Protein AF-A0A6J1R1H3-F1 (afdb_monomer)

InterPro domains:
  IPR006170 Pheromone/general odorant binding protein [PF01395] (13-100)
  IPR036728 Pheromone/general odorant binding protein superfamily [G3DSA:1.10.238.20] (2-114)
  IPR036728 Pheromone/general odorant binding protein superfamily [SSF47565] (9-107)

Solvent-accessible surface area (backbone atoms only — not comparable to full-atom values): 7815 Å² total; per-residue (Å²): 120,58,79,86,50,59,78,56,66,68,44,55,76,71,45,51,59,74,40,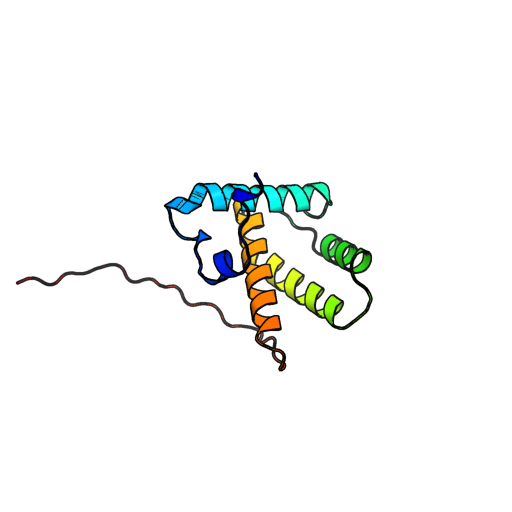76,93,29,46,64,43,40,46,43,50,2,40,49,45,36,49,50,36,38,76,70,67,26,28,59,87,60,47,67,41,62,70,51,46,49,54,51,45,61,75,73,43,66,93,52,74,66,43,57,48,49,50,52,52,50,50,55,26,50,63,72,33,57,86,41,79,48,44,30,59,27,24,32,50,34,50,54,43,49,49,54,51,50,53,49,48,71,75,38,88,57,91,78,86,75,80,86,81,81,84,76,81,92,78,85,82,90,83,92,83,89,133

Nearest PDB structures (foldseek):
  1ls8-assembly1_A  TM=7.284E-01  e=3.508E-02  Bombyx mori
  3b7a-assembly2_B  TM=7.350E-01  e=1.117E-01  Drosophila melanogaster
  3b88-assembly2_B  TM=7.290E-01  e=1.309E-01  Drosophila melanogaster
  3b86-assembly2_B  TM=7.270E-01  e=2.336E-01  Drosophila melanogaster
  1ooh-assembly1_A  TM=6.531E-01  e=1.616E-01  Drosophila melanogaster

Structure (mmCIF, N/CA/C/O backbone):
data_AF-A0A6J1R1H3-F1
#
_entry.id   AF-A0A6J1R1H3-F1
#
loop_
_atom_site.group_PDB
_atom_site.id
_atom_site.type_symbol
_atom_site.label_atom_id
_atom_site.label_alt_id
_atom_site.label_comp_id
_atom_site.label_asym_id
_atom_site.label_entity_id
_atom_site.label_seq_id
_atom_site.pdbx_PDB_ins_code
_atom_site.Cartn_x
_atom_site.Cartn_y
_atom_site.Cartn_z
_atom_site.occupancy
_atom_site.B_iso_or_equiv
_atom_site.auth_seq_id
_atom_site.auth_comp_id
_atom_site.auth_asym_id
_atom_site.auth_atom_id
_atom_site.pdbx_PDB_model_num
ATOM 1 N N . MET A 1 1 ? -6.119 6.765 -13.899 1.00 82.94 1 MET A N 1
ATOM 2 C CA . MET A 1 1 ? -5.978 5.310 -14.052 1.00 82.94 1 MET A CA 1
ATOM 3 C C . MET A 1 1 ? -7.196 4.818 -14.805 1.00 82.94 1 MET A C 1
ATOM 5 O O . MET A 1 1 ? -8.299 5.213 -14.434 1.00 82.94 1 MET A O 1
ATOM 9 N N . THR A 1 2 ? -7.006 4.048 -15.867 1.00 89.38 2 THR A N 1
ATOM 10 C CA . THR A 1 2 ? -8.075 3.287 -16.526 1.00 89.38 2 THR A CA 1
ATOM 11 C C . THR A 1 2 ? -8.122 1.869 -15.958 1.00 89.38 2 THR A C 1
ATOM 13 O O . THR A 1 2 ? -7.258 1.476 -15.180 1.00 89.38 2 THR A O 1
ATOM 16 N N . ARG A 1 3 ? -9.129 1.078 -16.335 1.00 86.50 3 ARG A N 1
ATOM 17 C CA . ARG A 1 3 ? -9.207 -0.324 -15.903 1.00 86.50 3 ARG A CA 1
ATOM 18 C C . ARG A 1 3 ? -7.988 -1.141 -16.351 1.00 86.50 3 ARG A C 1
ATOM 20 O O . ARG A 1 3 ? -7.541 -1.995 -15.601 1.00 86.50 3 ARG A O 1
ATOM 27 N N . ASP A 1 4 ? -7.434 -0.833 -17.519 1.00 90.31 4 ASP A N 1
ATOM 28 C CA . ASP A 1 4 ? -6.304 -1.570 -18.101 1.00 90.31 4 ASP A CA 1
ATOM 29 C C . ASP A 1 4 ? -4.973 -1.271 -17.388 1.00 90.31 4 ASP A C 1
ATOM 31 O O . ASP A 1 4 ? -4.032 -2.055 -17.462 1.00 90.31 4 ASP A O 1
ATOM 35 N N . ASP A 1 5 ? -4.890 -0.155 -16.657 1.00 91.25 5 ASP A N 1
ATOM 36 C CA . ASP A 1 5 ? -3.732 0.140 -15.813 1.00 91.25 5 ASP A CA 1
ATOM 37 C C . ASP A 1 5 ? -3.736 -0.713 -14.523 1.00 91.25 5 ASP A C 1
ATOM 39 O O . ASP A 1 5 ? -2.686 -0.852 -13.894 1.00 91.25 5 ASP A O 1
ATOM 43 N N . ALA A 1 6 ? -4.880 -1.249 -14.079 1.00 94.25 6 ALA A N 1
ATOM 44 C CA . ALA A 1 6 ? -4.998 -1.912 -12.778 1.00 94.25 6 ALA A CA 1
ATOM 45 C C . ALA A 1 6 ? -4.188 -3.213 -12.736 1.00 94.25 6 ALA A C 1
ATOM 47 O O . ALA A 1 6 ? -4.234 -4.010 -13.672 1.00 94.25 6 ALA A O 1
ATOM 48 N N . TYR A 1 7 ? -3.440 -3.429 -11.656 1.00 95.50 7 TYR A N 1
ATOM 49 C CA . TYR A 1 7 ? -2.800 -4.718 -11.398 1.00 95.50 7 TYR A CA 1
ATOM 50 C C . TYR A 1 7 ? -3.790 -5.682 -10.756 1.00 95.50 7 TYR A C 1
ATOM 52 O O . TYR A 1 7 ? -4.521 -5.294 -9.842 1.00 95.50 7 TYR A O 1
ATOM 60 N N . ASN A 1 8 ? -3.787 -6.933 -11.209 1.00 93.94 8 ASN A N 1
ATOM 61 C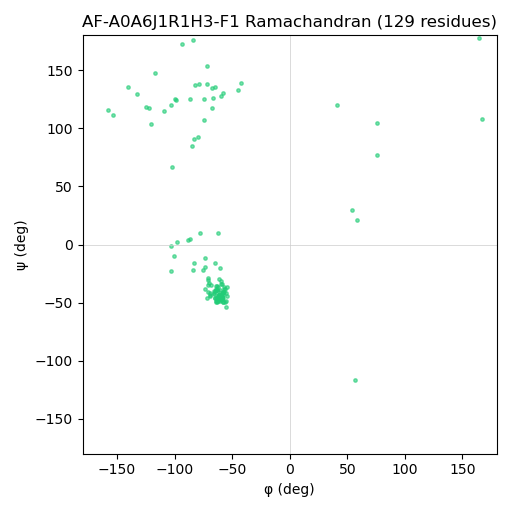 CA . ASN A 1 8 ? -4.391 -8.017 -10.443 1.00 93.94 8 ASN A CA 1
ATOM 62 C C . ASN A 1 8 ? -3.384 -8.550 -9.403 1.00 93.94 8 ASN A C 1
ATOM 64 O O . ASN A 1 8 ? -2.236 -8.102 -9.328 1.00 93.94 8 ASN A O 1
ATOM 68 N N . GLU A 1 9 ? -3.828 -9.483 -8.568 1.00 90.69 9 GLU A N 1
ATOM 69 C CA . GLU A 1 9 ? -2.976 -10.077 -7.540 1.00 90.69 9 GLU A CA 1
ATOM 70 C C . GLU A 1 9 ? -1.765 -10.804 -8.140 1.00 90.69 9 GLU A C 1
ATOM 72 O O . GLU A 1 9 ? -0.636 -10.546 -7.725 1.00 90.69 9 GLU A O 1
ATOM 77 N N . GLU A 1 10 ? -1.971 -11.636 -9.164 1.00 92.25 10 GLU A N 1
ATOM 78 C CA . GLU A 1 10 ? -0.900 -12.382 -9.838 1.00 92.25 10 GLU A CA 1
ATOM 79 C C . GLU A 1 10 ? 0.195 -11.458 -10.386 1.00 92.25 10 GLU A C 1
ATOM 81 O O . GLU A 1 10 ? 1.382 -11.753 -10.244 1.00 92.25 10 GLU A O 1
ATOM 86 N N . ASP A 1 11 ? -0.171 -10.311 -10.961 1.00 95.94 11 ASP A N 1
ATOM 87 C CA . ASP A 1 11 ? 0.778 -9.316 -11.452 1.00 95.94 11 ASP A CA 1
ATOM 88 C C . ASP A 1 11 ? 1.665 -8.776 -10.314 1.00 95.94 11 ASP A C 1
ATOM 90 O O . ASP A 1 11 ? 2.862 -8.516 -10.499 1.00 95.94 11 ASP A O 1
ATOM 94 N N . ILE A 1 12 ? 1.077 -8.566 -9.129 1.00 96.38 12 ILE A N 1
ATOM 95 C CA . ILE A 1 12 ? 1.780 -8.055 -7.947 1.00 96.38 12 ILE A CA 1
ATOM 96 C C . ILE A 1 12 ? 2.703 -9.131 -7.376 1.00 96.38 12 ILE A C 1
ATOM 98 O O . ILE A 1 12 ? 3.866 -8.830 -7.096 1.00 96.38 12 ILE A O 1
ATOM 102 N N . ILE A 1 13 ? 2.216 -10.365 -7.231 1.00 95.25 13 ILE A N 1
ATOM 103 C CA . ILE A 1 13 ? 2.987 -11.493 -6.691 1.00 95.25 13 ILE A CA 1
ATOM 104 C C . ILE A 1 13 ? 4.158 -11.852 -7.609 1.00 95.25 13 ILE A C 1
ATOM 106 O O . ILE A 1 13 ? 5.278 -12.025 -7.130 1.00 95.25 13 ILE A O 1
ATOM 110 N N . ASN A 1 14 ? 3.951 -11.826 -8.927 1.00 95.62 14 ASN A N 1
ATOM 111 C CA . ASN A 1 14 ? 5.007 -12.034 -9.922 1.00 95.62 14 ASN A CA 1
ATOM 112 C C . ASN A 1 14 ? 5.912 -10.802 -10.132 1.00 95.62 14 ASN A C 1
ATOM 114 O O . ASN A 1 14 ? 6.721 -10.770 -11.060 1.00 95.62 14 ASN A O 1
ATOM 118 N N . ASN A 1 15 ? 5.789 -9.776 -9.282 1.00 95.44 15 ASN A N 1
ATOM 119 C CA . ASN A 1 15 ? 6.609 -8.564 -9.280 1.00 95.44 15 ASN A CA 1
ATOM 120 C C . ASN A 1 15 ? 6.655 -7.819 -10.631 1.00 95.44 15 ASN A C 1
ATOM 122 O O . ASN A 1 15 ? 7.629 -7.124 -10.928 1.00 95.44 15 ASN A O 1
ATOM 126 N N . LEU A 1 16 ? 5.594 -7.889 -11.448 1.00 96.69 16 LEU A N 1
ATOM 127 C CA . LEU A 1 16 ? 5.547 -7.176 -12.734 1.00 96.69 16 LEU A CA 1
ATOM 128 C C . LEU A 1 16 ? 5.700 -5.661 -12.559 1.00 96.69 16 LEU A C 1
ATOM 130 O O . LEU A 1 16 ? 6.284 -4.989 -13.405 1.00 96.69 16 LEU A O 1
ATOM 134 N N . HIS A 1 17 ? 5.228 -5.139 -11.432 1.00 95.81 17 HIS A N 1
ATOM 135 C CA . HIS A 1 17 ? 5.295 -3.730 -11.064 1.00 95.81 17 HIS A CA 1
ATOM 136 C C . HIS A 1 17 ? 6.711 -3.177 -10.843 1.00 95.81 17 HIS A C 1
ATOM 138 O O . HIS A 1 17 ? 6.867 -1.955 -10.810 1.00 95.81 17 HIS A O 1
ATOM 144 N N . VAL A 1 18 ? 7.715 -4.048 -10.679 1.00 95.94 18 VAL A N 1
ATOM 145 C CA . VAL A 1 18 ? 9.134 -3.674 -10.525 1.00 95.94 18 VAL A CA 1
ATOM 146 C C . VAL A 1 18 ? 9.800 -3.454 -11.884 1.00 95.94 18 VAL A C 1
ATOM 148 O O . VAL A 1 18 ? 10.807 -2.753 -11.978 1.00 95.94 18 VAL A O 1
ATOM 151 N N . LYS A 1 19 ? 9.239 -4.028 -12.956 1.00 97.12 19 LYS A N 1
ATOM 152 C CA . LYS A 1 19 ? 9.827 -3.921 -14.289 1.00 97.12 19 LYS A CA 1
ATOM 153 C C . LYS A 1 19 ? 9.808 -2.461 -14.780 1.00 97.12 19 LYS A C 1
ATOM 155 O O . LYS A 1 19 ? 8.773 -1.802 -14.640 1.00 97.12 19 LYS A O 1
ATOM 160 N N . PRO A 1 20 ? 10.900 -1.938 -15.371 1.00 96.50 20 PRO A N 1
ATOM 161 C CA . PRO A 1 20 ? 10.986 -0.532 -15.775 1.00 96.50 20 PRO A CA 1
ATOM 162 C C . PRO A 1 20 ? 9.877 -0.081 -16.734 1.00 96.50 20 PRO A C 1
ATOM 164 O O . PRO A 1 20 ? 9.360 1.027 -16.593 1.00 96.50 20 PRO A O 1
ATOM 167 N N . GLU A 1 21 ? 9.451 -0.943 -17.662 1.00 97.12 21 GLU A N 1
ATOM 168 C CA . GLU A 1 21 ? 8.357 -0.670 -18.605 1.00 97.12 21 GLU A CA 1
ATOM 169 C C . GLU A 1 21 ? 7.012 -0.400 -17.910 1.00 97.12 21 GLU A C 1
ATOM 171 O O . GLU A 1 21 ? 6.127 0.244 -18.470 1.00 97.12 21 GLU A O 1
ATOM 176 N N . ASN A 1 22 ? 6.877 -0.842 -16.661 1.00 97.44 22 ASN A N 1
ATOM 177 C CA . ASN A 1 22 ? 5.681 -0.702 -15.850 1.00 97.44 22 ASN A CA 1
ATOM 178 C C . ASN A 1 22 ? 5.741 0.489 -14.877 1.00 97.44 22 ASN A C 1
ATOM 180 O O . ASN A 1 22 ? 4.779 0.716 -14.143 1.00 97.44 22 ASN A O 1
ATOM 184 N N . ALA A 1 23 ? 6.812 1.294 -14.878 1.00 97.12 23 ALA A N 1
ATOM 185 C CA . ALA A 1 23 ? 6.994 2.397 -13.927 1.00 97.12 23 ALA A CA 1
ATOM 186 C C . ALA A 1 23 ? 5.819 3.397 -13.926 1.00 97.12 23 ALA A C 1
ATOM 188 O O . ALA A 1 23 ? 5.345 3.817 -12.866 1.00 97.12 23 ALA A O 1
ATOM 189 N N . GLU A 1 24 ? 5.290 3.751 -15.103 1.00 97.06 24 GLU A N 1
ATOM 190 C CA . GLU A 1 24 ? 4.125 4.637 -15.195 1.00 97.06 24 GLU A CA 1
ATOM 191 C C . GLU A 1 24 ? 2.843 3.965 -14.678 1.00 97.06 24 GLU A C 1
ATOM 193 O O . GLU A 1 24 ? 2.091 4.592 -13.924 1.00 97.06 24 GLU A O 1
ATOM 198 N N . ARG A 1 25 ? 2.603 2.697 -15.041 1.00 97.00 25 ARG A N 1
ATOM 199 C CA . ARG A 1 25 ? 1.456 1.903 -14.566 1.00 97.00 25 ARG A CA 1
ATOM 200 C C . ARG A 1 25 ? 1.476 1.805 -13.039 1.00 97.00 25 ARG A C 1
ATOM 202 O O . ARG A 1 25 ? 0.475 2.102 -1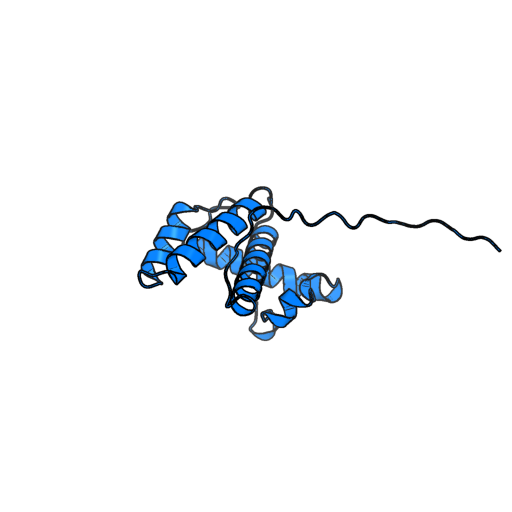2.385 1.00 97.00 25 ARG A O 1
ATOM 209 N N . THR A 1 26 ? 2.636 1.499 -12.463 1.00 97.94 26 THR A N 1
ATOM 210 C CA . THR A 1 26 ? 2.890 1.462 -11.016 1.00 97.94 26 THR A CA 1
ATOM 211 C C . THR A 1 26 ? 2.603 2.807 -10.355 1.00 97.94 26 THR A C 1
ATOM 213 O O . THR A 1 26 ? 1.821 2.872 -9.402 1.00 97.94 26 THR A O 1
ATOM 216 N N . ARG A 1 27 ? 3.126 3.910 -10.907 1.00 97.75 27 ARG A N 1
ATOM 217 C CA . ARG A 1 27 ? 2.849 5.259 -10.392 1.00 97.75 27 ARG A CA 1
ATOM 218 C C . ARG A 1 27 ? 1.353 5.588 -10.414 1.00 97.75 27 ARG A C 1
ATOM 220 O O . ARG A 1 27 ? 0.836 6.098 -9.422 1.00 97.75 27 ARG A O 1
ATOM 227 N N . LYS A 1 28 ? 0.642 5.294 -11.512 1.00 97.75 28 LYS A N 1
ATOM 228 C CA . LYS A 1 28 ? -0.810 5.542 -11.638 1.00 97.75 28 LYS A CA 1
ATOM 229 C C . LYS A 1 28 ? -1.613 4.793 -10.576 1.00 97.75 28 LYS A C 1
ATOM 231 O O . LYS A 1 28 ? -2.516 5.388 -9.985 1.00 97.75 28 LYS A O 1
ATOM 2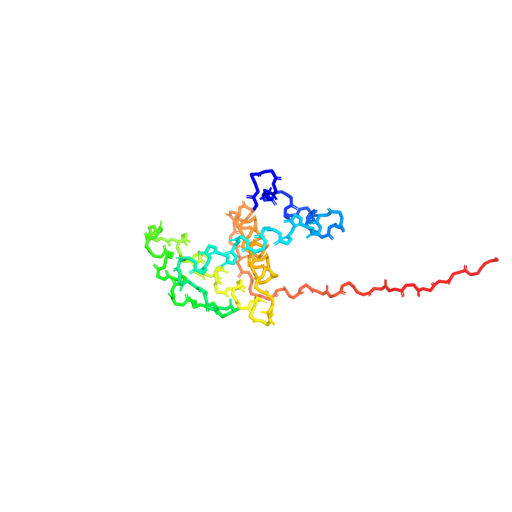36 N N . ASN A 1 29 ? -1.277 3.528 -10.328 1.00 97.88 29 ASN A N 1
ATOM 237 C CA . ASN A 1 29 ? -1.911 2.720 -9.288 1.00 97.88 29 ASN A CA 1
ATOM 238 C C . ASN A 1 29 ? -1.659 3.300 -7.900 1.00 97.88 29 ASN A C 1
ATOM 240 O O . ASN A 1 29 ? -2.605 3.556 -7.157 1.00 97.88 29 ASN A O 1
ATOM 244 N N . GLY A 1 30 ? -0.400 3.610 -7.596 1.00 97.88 30 GLY A N 1
ATOM 245 C CA . GLY A 1 30 ? -0.027 4.232 -6.335 1.00 97.88 30 GLY A CA 1
ATOM 246 C C . GLY A 1 30 ? -0.775 5.536 -6.049 1.00 97.88 30 GLY A C 1
ATOM 247 O O . GLY A 1 30 ? -1.367 5.700 -4.982 1.00 97.88 30 GLY A O 1
ATOM 248 N N . CYS A 1 31 ? -0.830 6.443 -7.031 1.00 98.12 31 CYS A N 1
ATOM 249 C CA . CYS A 1 31 ? -1.552 7.708 -6.887 1.00 98.12 31 CYS A CA 1
ATOM 250 C C . CYS A 1 31 ? -3.061 7.512 -6.690 1.00 98.12 31 CYS A C 1
ATOM 252 O O . CYS A 1 31 ? -3.699 8.279 -5.971 1.00 98.12 31 CYS A O 1
ATOM 254 N N . TRP A 1 32 ? -3.659 6.511 -7.334 1.00 97.38 32 TRP A N 1
ATOM 255 C CA . TRP A 1 32 ? -5.088 6.248 -7.188 1.00 97.38 32 TRP A CA 1
ATOM 256 C C . TRP A 1 32 ? -5.438 5.678 -5.816 1.00 97.38 32 TRP A C 1
ATOM 258 O O . TRP A 1 32 ? -6.414 6.128 -5.221 1.00 97.38 32 TRP A O 1
ATOM 268 N N . ILE A 1 33 ? -4.618 4.770 -5.277 1.00 97.44 33 ILE A N 1
ATOM 269 C CA . ILE A 1 33 ? -4.779 4.279 -3.902 1.00 97.44 33 ILE A CA 1
ATOM 270 C C . ILE A 1 33 ? -4.669 5.443 -2.913 1.00 97.44 33 ILE A C 1
ATOM 272 O O . ILE A 1 33 ? -5.560 5.625 -2.082 1.00 97.44 33 ILE A O 1
ATOM 276 N N . ALA A 1 34 ? -3.652 6.299 -3.057 1.00 98.00 34 ALA A N 1
ATOM 277 C CA . ALA A 1 34 ? -3.522 7.505 -2.239 1.00 98.00 34 ALA A CA 1
ATOM 278 C C . ALA A 1 34 ? -4.749 8.432 -2.370 1.00 98.00 34 ALA A C 1
ATOM 280 O O . ALA A 1 34 ? -5.261 8.942 -1.374 1.00 98.00 34 ALA A O 1
ATOM 281 N N . CYS A 1 35 ? -5.282 8.603 -3.586 1.00 97.88 35 CYS A N 1
ATOM 282 C CA . CYS A 1 35 ? -6.498 9.380 -3.832 1.00 97.88 35 CYS A CA 1
ATOM 283 C C . CYS A 1 35 ? -7.723 8.797 -3.109 1.00 97.88 35 CYS A C 1
ATOM 285 O O . CYS A 1 35 ? -8.485 9.554 -2.509 1.00 97.88 35 CYS A O 1
ATOM 287 N N . ILE A 1 36 ? -7.911 7.474 -3.128 1.00 96.81 36 ILE A N 1
ATOM 288 C CA . ILE A 1 36 ? -9.001 6.809 -2.399 1.00 96.81 36 ILE A CA 1
ATOM 289 C C . ILE A 1 36 ? -8.855 7.034 -0.899 1.00 96.81 36 ILE A C 1
ATOM 291 O O . ILE A 1 36 ? -9.817 7.446 -0.256 1.00 96.81 36 ILE A O 1
ATOM 295 N N . PHE A 1 37 ? -7.659 6.819 -0.351 1.00 97.69 37 PHE A N 1
ATOM 296 C CA . PHE A 1 37 ? -7.408 7.004 1.077 1.00 97.69 37 PHE A CA 1
ATOM 297 C C . PHE A 1 37 ? -7.727 8.435 1.516 1.00 97.69 37 PHE A C 1
ATOM 299 O O . PHE A 1 37 ? -8.421 8.630 2.510 1.00 97.69 37 PHE A O 1
ATOM 306 N N . LYS A 1 38 ? -7.324 9.435 0.727 1.00 97.75 38 LYS A N 1
ATOM 307 C CA . LYS A 1 38 ? -7.678 10.840 0.966 1.00 97.75 38 LYS A CA 1
ATOM 308 C C . LYS A 1 38 ? -9.180 11.099 0.877 1.00 97.75 38 LYS A C 1
ATOM 310 O O . LYS A 1 38 ? -9.739 11.742 1.755 1.00 97.75 38 LYS A O 1
ATOM 315 N N . LYS A 1 39 ? -9.860 10.574 -0.149 1.00 97.06 39 LYS A N 1
ATOM 316 C CA . LYS A 1 39 ? -11.321 10.727 -0.308 1.00 97.06 39 LYS A CA 1
ATOM 317 C C . LYS A 1 39 ? -12.115 10.105 0.837 1.00 97.06 39 LYS A C 1
ATOM 319 O O . LYS A 1 39 ? -13.206 10.572 1.143 1.00 97.06 39 LYS A O 1
ATOM 324 N N . LEU A 1 40 ? -11.579 9.052 1.445 1.00 96.56 40 LEU A N 1
ATOM 325 C CA . LEU A 1 40 ? -12.155 8.395 2.612 1.00 96.56 40 LEU A CA 1
ATOM 326 C C . LEU A 1 40 ? -11.713 9.039 3.939 1.00 96.56 40 LEU A C 1
ATOM 328 O O . LEU A 1 40 ? -12.063 8.517 4.991 1.00 96.56 40 LEU A O 1
ATOM 332 N N . ASN A 1 41 ? -10.968 10.152 3.897 1.00 96.94 41 ASN A N 1
ATOM 333 C CA . ASN A 1 41 ? -10.364 10.836 5.049 1.00 96.94 41 ASN A CA 1
ATOM 334 C C . ASN A 1 41 ? -9.399 9.962 5.878 1.00 96.94 41 ASN A C 1
ATOM 336 O O . ASN A 1 41 ? -9.082 10.276 7.021 1.00 96.94 41 ASN A O 1
ATOM 340 N N . LEU A 1 42 ? -8.877 8.886 5.284 1.00 97.69 42 LEU A N 1
ATOM 341 C CA . LEU A 1 42 ? -7.929 7.963 5.917 1.00 97.69 42 LEU A CA 1
ATOM 342 C C . LEU A 1 42 ? -6.483 8.460 5.839 1.00 97.69 42 LEU A C 1
ATOM 344 O O . LEU A 1 42 ? -5.614 7.933 6.527 1.00 97.69 42 LEU A O 1
ATOM 348 N N . MET A 1 43 ? -6.206 9.431 4.970 1.00 96.38 43 MET A N 1
ATOM 349 C CA . MET A 1 43 ? -4.870 9.967 4.732 1.00 96.38 43 MET A CA 1
ATOM 350 C C . MET A 1 43 ? -4.921 11.483 4.539 1.00 96.38 43 MET A C 1
ATOM 352 O O . MET A 1 43 ? -5.746 11.981 3.774 1.00 96.38 43 MET A O 1
ATOM 356 N N . GLU A 1 44 ? -3.995 12.196 5.177 1.00 96.06 44 GLU A N 1
ATOM 357 C CA . GLU A 1 44 ? -3.730 13.621 4.969 1.00 96.06 44 GLU A CA 1
ATOM 358 C C . GLU A 1 44 ? -2.263 13.795 4.566 1.00 96.06 44 GLU A C 1
ATOM 360 O O . GLU A 1 44 ? -1.349 13.421 5.303 1.00 96.06 44 GLU A O 1
ATOM 365 N N . GLY A 1 45 ? -2.026 14.309 3.357 1.00 94.12 45 GLY A N 1
ATOM 366 C CA . GLY A 1 45 ? -0.693 14.261 2.757 1.00 94.12 45 GLY A CA 1
ATOM 367 C C . GLY A 1 45 ? -0.192 12.815 2.668 1.00 94.12 45 GLY A C 1
ATOM 368 O O . GLY A 1 45 ? -0.803 11.977 2.008 1.00 94.12 45 GLY A O 1
ATOM 369 N N . THR A 1 46 ? 0.895 12.521 3.382 1.00 95.38 46 THR A N 1
ATOM 370 C CA . THR A 1 46 ? 1.506 11.186 3.513 1.00 95.38 46 THR A CA 1
ATOM 371 C C . THR A 1 46 ? 1.204 10.511 4.852 1.00 95.38 46 THR A C 1
ATOM 373 O O . THR A 1 46 ? 1.645 9.381 5.086 1.00 95.38 46 THR A O 1
ATOM 376 N N . ASN A 1 47 ? 0.473 11.180 5.742 1.00 96.94 47 ASN A N 1
ATOM 377 C CA . ASN A 1 47 ? 0.119 10.653 7.049 1.00 96.94 47 ASN A CA 1
ATOM 378 C C . ASN A 1 47 ? -1.162 9.822 6.944 1.00 96.94 47 ASN A C 1
ATOM 380 O O . ASN A 1 47 ? -2.180 10.320 6.468 1.00 96.94 47 ASN A O 1
ATOM 384 N N . ILE A 1 48 ? -1.119 8.567 7.388 1.00 97.75 48 ILE A N 1
ATOM 385 C CA . ILE A 1 48 ? -2.285 7.678 7.404 1.00 97.75 48 ILE A CA 1
ATOM 386 C C . ILE A 1 48 ? -2.853 7.674 8.814 1.00 97.75 48 ILE A C 1
ATOM 388 O O . ILE A 1 48 ? -2.155 7.355 9.774 1.00 97.75 48 ILE A O 1
ATOM 392 N N . ASN A 1 49 ? -4.138 7.983 8.938 1.00 97.44 49 ASN A N 1
ATOM 393 C CA . ASN A 1 49 ? -4.846 7.887 10.200 1.00 97.44 49 ASN A CA 1
ATOM 394 C C . ASN A 1 49 ? -5.299 6.437 10.420 1.00 97.44 49 ASN A C 1
ATOM 396 O O . ASN A 1 49 ? -6.384 6.038 9.999 1.00 97.44 49 ASN A O 1
ATOM 400 N N . GLU A 1 50 ? -4.451 5.644 11.074 1.00 97.88 50 GLU A N 1
ATOM 401 C CA . GLU A 1 50 ? -4.713 4.224 11.335 1.00 97.88 50 GLU A CA 1
ATOM 402 C C . GLU A 1 50 ? -6.030 3.989 12.091 1.00 97.88 50 GLU A C 1
ATOM 404 O O . GLU A 1 50 ? -6.786 3.082 11.746 1.00 97.88 50 GLU A O 1
ATOM 409 N N . ALA A 1 51 ? -6.372 4.852 13.052 1.00 97.81 51 ALA A N 1
ATOM 410 C CA . ALA A 1 51 ? -7.632 4.745 13.783 1.00 97.81 51 ALA A CA 1
ATOM 411 C C . ALA A 1 51 ? -8.853 4.895 12.857 1.00 97.81 51 ALA A C 1
ATOM 413 O O . ALA A 1 51 ? -9.828 4.155 12.988 1.00 97.81 51 ALA A O 1
ATOM 414 N N . GLN A 1 52 ? -8.794 5.808 11.880 1.00 98.12 52 GLN A N 1
ATOM 415 C CA . GLN A 1 52 ? -9.846 5.927 10.868 1.00 98.12 52 GLN A CA 1
ATOM 416 C C . GLN A 1 52 ? -9.865 4.739 9.902 1.00 98.12 52 GLN A C 1
ATOM 418 O O . GLN A 1 52 ? -10.943 4.336 9.468 1.00 98.12 52 GLN A O 1
ATOM 423 N N . VAL A 1 53 ? -8.707 4.146 9.589 1.00 98.06 53 VAL A N 1
ATOM 424 C CA . VAL A 1 53 ? -8.650 2.912 8.790 1.00 98.06 53 VAL A CA 1
ATOM 425 C C . VAL A 1 53 ? -9.393 1.787 9.512 1.00 98.06 53 VAL A C 1
ATOM 427 O O . VAL A 1 53 ? -10.248 1.150 8.903 1.00 98.06 53 VAL A O 1
ATOM 430 N N . TYR A 1 54 ? -9.151 1.590 10.810 1.00 98.12 54 TYR A N 1
ATOM 431 C CA . TYR A 1 54 ? -9.867 0.584 11.604 1.00 98.12 54 TYR A CA 1
ATOM 432 C C . TYR A 1 54 ? -11.364 0.875 11.685 1.00 98.12 54 TYR A C 1
ATOM 434 O O . TYR A 1 54 ? -12.181 -0.007 11.442 1.00 98.12 54 TYR A O 1
ATOM 442 N N . ALA A 1 55 ? -11.746 2.131 11.939 1.00 97.94 55 ALA A N 1
ATOM 443 C CA . ALA A 1 55 ? -13.152 2.526 11.933 1.00 97.94 55 ALA A CA 1
ATOM 444 C C . ALA A 1 55 ? -13.828 2.207 10.589 1.00 97.94 55 ALA A C 1
ATOM 446 O O . ALA A 1 55 ? -14.967 1.742 10.562 1.00 97.94 55 ALA A O 1
ATOM 447 N N . LYS A 1 56 ? -13.116 2.401 9.471 1.00 97.38 56 LYS A N 1
ATOM 448 C CA . LYS A 1 56 ? -13.641 2.090 8.141 1.00 97.38 56 LYS A CA 1
ATOM 449 C C . LYS A 1 56 ? -13.753 0.591 7.877 1.00 97.38 56 LYS A C 1
ATOM 451 O O . LYS A 1 56 ? -14.695 0.183 7.203 1.00 97.38 56 LYS A O 1
ATOM 456 N N . LEU A 1 57 ? -12.832 -0.215 8.404 1.00 97.19 57 LEU A N 1
ATOM 457 C CA . LEU A 1 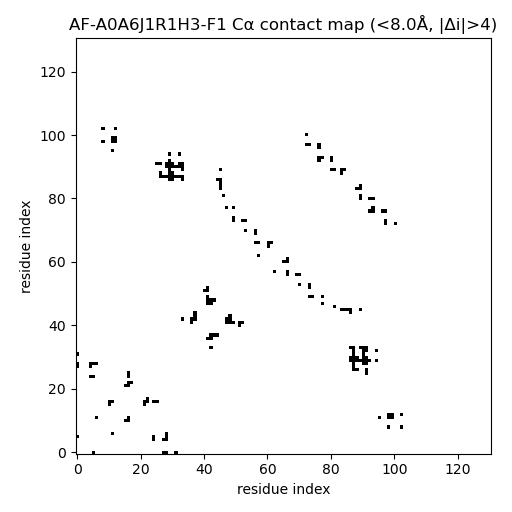57 ? -12.918 -1.676 8.349 1.00 97.19 57 LEU A CA 1
ATOM 458 C C . LEU A 1 57 ? -14.118 -2.183 9.156 1.00 97.19 57 LEU A C 1
ATOM 460 O O . LEU A 1 57 ? -14.920 -2.933 8.609 1.00 97.19 57 LEU A O 1
ATOM 464 N N . ASN A 1 58 ? -14.315 -1.679 10.377 1.00 96.75 58 ASN A N 1
ATOM 465 C CA . ASN A 1 58 ? -15.481 -1.994 11.212 1.00 96.75 58 ASN A CA 1
ATOM 466 C C . ASN A 1 58 ? -16.817 -1.618 10.540 1.00 96.75 58 ASN A C 1
ATOM 468 O O . ASN A 1 58 ? -17.818 -2.295 10.725 1.00 96.75 58 ASN A O 1
ATOM 472 N N . GLU A 1 59 ? -16.857 -0.539 9.747 1.00 96.56 59 GLU A N 1
ATOM 473 C CA . GLU A 1 59 ? -18.058 -0.155 8.982 1.00 96.56 59 GLU A CA 1
ATOM 474 C C . GLU A 1 59 ? -18.338 -1.110 7.806 1.00 96.56 59 GLU A C 1
ATOM 476 O O . GLU A 1 59 ? -19.476 -1.226 7.350 1.00 96.56 59 GLU A O 1
ATOM 481 N N . LYS A 1 60 ? -17.297 -1.730 7.238 1.00 94.56 60 LYS A N 1
ATOM 482 C CA . LYS A 1 60 ? -17.381 -2.479 5.972 1.00 94.56 60 LYS A CA 1
ATOM 483 C C . LYS A 1 60 ? -17.403 -3.989 6.143 1.00 94.56 60 LYS A C 1
ATOM 485 O O . LYS A 1 60 ? -17.861 -4.673 5.231 1.00 94.56 60 LYS A O 1
ATOM 490 N N . MET A 1 61 ? -16.899 -4.496 7.257 1.00 94.00 61 MET A N 1
ATOM 491 C CA . MET A 1 61 ? -16.764 -5.920 7.529 1.00 94.00 61 MET A CA 1
ATOM 492 C C . MET A 1 61 ? -17.621 -6.295 8.733 1.00 94.00 61 MET A C 1
ATOM 494 O O . MET A 1 61 ? -17.798 -5.498 9.648 1.00 94.00 61 MET A O 1
ATOM 498 N N . ASN A 1 62 ? -18.145 -7.518 8.727 1.00 92.12 62 ASN A N 1
ATOM 499 C CA . ASN A 1 62 ? -18.821 -8.060 9.899 1.00 92.12 62 ASN A CA 1
ATOM 500 C C . ASN A 1 62 ? -17.798 -8.388 10.990 1.00 92.12 62 ASN A C 1
ATOM 502 O O . ASN A 1 62 ? -16.647 -8.720 10.691 1.00 92.12 62 ASN A O 1
ATOM 506 N N . ASP A 1 63 ? -18.246 -8.362 12.242 1.00 91.75 63 ASP A N 1
ATOM 507 C CA . ASP A 1 63 ? -17.454 -8.873 13.355 1.00 91.75 63 ASP A CA 1
ATOM 508 C C . ASP A 1 63 ? -17.099 -10.348 13.117 1.00 91.75 63 ASP A C 1
ATOM 510 O O . ASP A 1 63 ? -17.959 -11.169 12.789 1.00 91.75 63 ASP A O 1
ATOM 514 N N . GLY A 1 64 ? -15.819 -10.685 13.277 1.00 91.50 64 GLY A N 1
ATOM 515 C CA . GLY A 1 64 ? -15.313 -12.031 13.028 1.00 91.50 64 GLY A CA 1
ATOM 516 C C . GLY A 1 64 ? -13.788 -12.100 12.908 1.00 91.50 64 GLY A C 1
ATOM 517 O O . GLY A 1 64 ? -13.103 -11.071 12.988 1.00 91.50 64 GLY A O 1
ATOM 518 N N . PRO A 1 65 ? -13.233 -13.312 12.721 1.00 91.81 65 PRO A N 1
ATOM 519 C CA . PRO A 1 65 ? -11.801 -13.523 12.511 1.00 91.81 65 PRO A CA 1
ATOM 520 C C . PRO A 1 65 ? -11.232 -12.690 11.355 1.00 91.81 65 PRO A C 1
ATOM 522 O O . PRO A 1 65 ? -10.126 -12.162 11.463 1.00 91.81 65 PRO A O 1
ATOM 525 N N . GLU A 1 66 ? -12.000 -12.506 10.282 1.00 91.69 66 GLU A N 1
ATOM 526 C CA . GLU A 1 66 ? -11.602 -11.760 9.087 1.00 91.69 66 GLU A CA 1
ATOM 527 C C . GLU A 1 66 ? -11.360 -10.279 9.394 1.00 91.69 66 GLU A C 1
ATOM 529 O O . GLU A 1 66 ? -10.393 -9.698 8.902 1.00 91.69 66 GLU A O 1
ATOM 534 N N . LEU A 1 67 ? -12.184 -9.667 10.253 1.00 95.06 67 LEU A N 1
ATOM 535 C CA . LEU A 1 67 ? -11.992 -8.282 10.693 1.00 95.06 67 LEU A CA 1
ATOM 536 C C . LEU A 1 67 ? -10.713 -8.139 11.531 1.00 95.06 67 LEU A C 1
ATOM 538 O O . LEU A 1 67 ? -9.931 -7.207 11.333 1.00 95.06 67 LEU A O 1
ATOM 542 N N . ALA A 1 68 ? -10.452 -9.087 12.435 1.00 94.44 68 ALA A N 1
ATOM 543 C CA . ALA A 1 68 ? -9.220 -9.096 13.222 1.00 94.44 68 ALA A CA 1
ATOM 544 C C . ALA A 1 68 ? -7.974 -9.259 12.33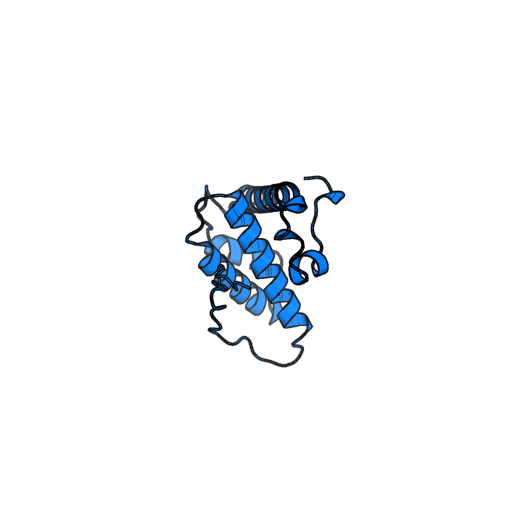1 1.00 94.44 68 ALA A C 1
ATOM 546 O O . ALA A 1 68 ? -6.952 -8.608 12.563 1.00 94.44 68 ALA A O 1
ATOM 547 N N . ILE A 1 69 ? -8.061 -10.093 11.292 1.00 95.00 69 ILE A N 1
ATOM 548 C CA . ILE A 1 69 ? -7.009 -10.255 10.283 1.00 95.00 69 ILE A CA 1
ATOM 549 C C . ILE A 1 69 ? -6.818 -8.956 9.491 1.00 95.00 69 ILE A C 1
ATOM 551 O O . ILE A 1 69 ? -5.686 -8.492 9.355 1.00 95.00 69 ILE A O 1
ATOM 555 N N . ALA A 1 70 ? -7.899 -8.318 9.036 1.00 96.25 70 ALA A N 1
ATOM 556 C CA . ALA A 1 70 ? -7.833 -7.055 8.307 1.00 96.25 70 ALA A CA 1
ATOM 557 C C . ALA A 1 70 ? -7.158 -5.945 9.129 1.00 96.25 70 ALA A C 1
ATOM 559 O O . ALA A 1 70 ? -6.292 -5.243 8.604 1.00 96.25 70 ALA A O 1
ATOM 560 N N . HIS A 1 71 ? -7.465 -5.833 10.427 1.00 97.38 71 HIS A N 1
ATOM 561 C CA . HIS A 1 71 ? -6.765 -4.913 11.330 1.00 97.38 71 HIS A CA 1
ATOM 562 C C . HIS A 1 71 ? -5.264 -5.209 11.422 1.00 97.38 71 HIS A C 1
ATOM 564 O O . HIS A 1 71 ? -4.452 -4.290 11.306 1.00 97.38 71 HIS A O 1
ATOM 570 N N . LYS A 1 72 ? -4.873 -6.484 11.570 1.00 96.75 72 LYS A N 1
ATOM 571 C CA . LYS A 1 72 ? -3.455 -6.884 11.621 1.00 96.75 72 LYS A CA 1
ATOM 572 C C . LYS A 1 72 ? -2.711 -6.534 10.329 1.00 96.75 72 LYS A C 1
ATOM 574 O O . LYS A 1 72 ? -1.604 -5.996 10.391 1.00 96.75 72 LYS A O 1
ATOM 579 N N . ILE A 1 73 ? -3.308 -6.807 9.165 1.00 97.62 73 ILE A N 1
ATOM 580 C CA . ILE A 1 73 ? -2.723 -6.453 7.862 1.00 97.62 73 ILE A CA 1
ATOM 581 C C . ILE A 1 73 ? -2.591 -4.936 7.739 1.00 97.62 73 ILE A C 1
ATOM 583 O O . ILE A 1 73 ? -1.516 -4.446 7.388 1.00 97.62 73 ILE A O 1
ATOM 587 N N . ALA A 1 74 ? -3.655 -4.192 8.059 1.00 97.88 74 ALA A N 1
ATOM 588 C CA . ALA A 1 74 ? -3.651 -2.736 8.004 1.00 97.88 74 ALA A CA 1
ATOM 589 C C . ALA A 1 74 ? -2.519 -2.160 8.865 1.00 97.88 74 ALA A C 1
ATOM 591 O O . ALA A 1 74 ? -1.711 -1.387 8.352 1.00 97.88 74 ALA A O 1
ATOM 592 N N . HIS A 1 75 ? -2.390 -2.612 10.116 1.00 98.06 75 HIS A N 1
ATOM 593 C CA . HIS A 1 75 ? -1.313 -2.196 11.014 1.00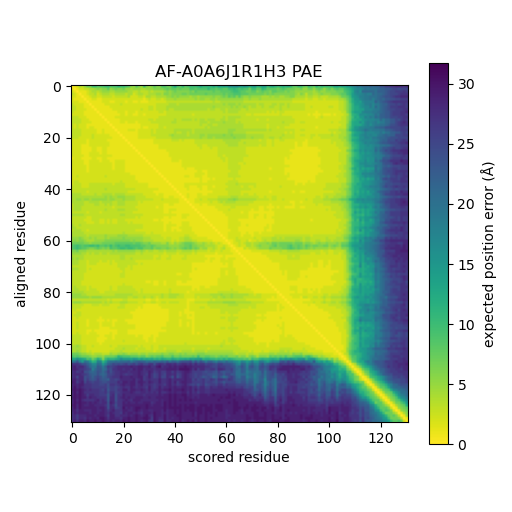 98.06 75 HIS A CA 1
ATOM 594 C C . HIS A 1 75 ? 0.073 -2.432 10.417 1.00 98.06 75 HIS A C 1
ATOM 596 O O . HIS A 1 75 ? 0.892 -1.515 10.303 1.00 98.06 75 HIS A O 1
ATOM 602 N N . LYS A 1 76 ? 0.327 -3.672 9.984 1.00 97.62 76 LYS A N 1
ATOM 603 C CA . LYS A 1 76 ? 1.617 -4.085 9.426 1.00 97.62 76 LYS A CA 1
ATOM 604 C C . LYS A 1 76 ? 1.984 -3.250 8.199 1.00 97.62 76 LYS A C 1
ATOM 606 O O . LYS A 1 76 ? 3.112 -2.767 8.094 1.00 97.62 76 LYS A O 1
ATOM 611 N N . CYS A 1 77 ? 1.036 -3.050 7.289 1.00 98.25 77 CYS A N 1
ATOM 612 C CA . CYS A 1 77 ? 1.281 -2.327 6.048 1.00 98.25 77 CYS A CA 1
ATOM 613 C C . CYS A 1 77 ? 1.427 -0.817 6.250 1.00 98.25 77 CYS A C 1
ATOM 615 O O . CYS A 1 77 ? 2.305 -0.212 5.636 1.00 98.25 77 CYS A O 1
ATOM 617 N N . ILE A 1 78 ? 0.646 -0.212 7.149 1.00 98.12 78 ILE A N 1
ATOM 618 C CA . ILE A 1 78 ? 0.793 1.205 7.510 1.00 98.12 78 ILE A CA 1
ATOM 619 C C . ILE A 1 78 ? 2.163 1.447 8.147 1.00 98.12 78 ILE A C 1
ATOM 621 O O . ILE A 1 78 ? 2.877 2.358 7.724 1.00 98.12 78 ILE A O 1
ATOM 625 N N . LYS A 1 79 ? 2.574 0.594 9.095 1.00 97.56 79 LYS A N 1
ATOM 626 C CA . LYS A 1 79 ? 3.894 0.678 9.735 1.00 97.56 79 LYS A CA 1
ATOM 627 C C . LYS A 1 79 ? 5.025 0.565 8.710 1.00 97.56 79 LYS A C 1
ATOM 629 O O . LYS A 1 79 ? 5.943 1.383 8.732 1.00 97.56 79 LYS A O 1
ATOM 634 N N . LYS A 1 80 ? 4.936 -0.388 7.772 1.00 95.81 80 LYS A N 1
ATOM 635 C CA . LYS A 1 80 ? 5.925 -0.566 6.693 1.00 95.81 80 LYS A CA 1
ATOM 636 C C . LYS A 1 80 ? 6.014 0.653 5.770 1.00 95.81 80 LYS A C 1
ATOM 638 O O . LYS A 1 80 ? 7.100 1.011 5.329 1.00 95.81 80 LYS A O 1
ATOM 643 N N . ALA A 1 81 ? 4.890 1.307 5.493 1.00 96.31 81 ALA A N 1
ATOM 644 C CA . ALA A 1 81 ? 4.832 2.465 4.607 1.00 96.31 81 ALA A CA 1
ATOM 645 C C . ALA A 1 81 ? 5.068 3.813 5.323 1.00 96.31 81 ALA A C 1
ATOM 647 O O . ALA A 1 81 ? 4.959 4.870 4.692 1.00 96.31 81 ALA A O 1
ATOM 648 N N . ASN A 1 82 ? 5.368 3.816 6.628 1.00 93.75 82 ASN A N 1
ATOM 649 C CA . ASN A 1 82 ? 5.419 5.038 7.435 1.00 93.75 82 ASN A CA 1
ATOM 650 C C . ASN A 1 82 ? 6.482 6.037 6.939 1.00 93.75 82 ASN A C 1
ATOM 652 O O . ASN A 1 82 ? 6.184 7.219 6.775 1.00 93.75 82 ASN A O 1
ATOM 656 N N . SER A 1 83 ? 7.679 5.552 6.602 1.00 96.06 83 SER A N 1
ATOM 657 C CA . SER A 1 83 ? 8.818 6.374 6.160 1.00 96.06 83 SER A CA 1
ATOM 658 C C . SER A 1 83 ? 8.692 6.944 4.742 1.00 96.06 83 SER A C 1
ATOM 660 O O . SER A 1 83 ? 9.473 7.817 4.370 1.00 96.06 83 SER A O 1
ATOM 662 N N . ILE A 1 84 ? 7.726 6.484 3.941 1.00 97.81 84 ILE A N 1
ATOM 663 C CA . ILE A 1 84 ? 7.588 6.917 2.545 1.00 97.81 84 ILE A CA 1
ATOM 664 C C . ILE A 1 84 ? 7.009 8.336 2.503 1.00 97.81 84 ILE A C 1
ATOM 666 O O . ILE A 1 84 ? 5.943 8.601 3.055 1.00 97.81 84 ILE A O 1
ATOM 670 N N . THR A 1 85 ? 7.691 9.261 1.833 1.00 97.06 85 THR A N 1
ATOM 671 C CA . THR A 1 85 ? 7.310 10.686 1.791 1.00 97.06 85 THR A CA 1
ATOM 672 C C . THR A 1 85 ? 6.588 11.091 0.509 1.00 97.06 85 THR A C 1
ATOM 674 O O . THR A 1 85 ? 6.016 12.173 0.446 1.00 97.06 85 THR A O 1
ATOM 677 N N . GLN A 1 86 ? 6.554 10.224 -0.502 1.00 97.88 86 GLN A N 1
ATOM 678 C CA . GLN A 1 86 ? 5.812 10.454 -1.737 1.00 97.88 86 GLN A CA 1
ATOM 679 C C . GLN A 1 86 ? 4.467 9.725 -1.688 1.00 97.88 86 GLN A C 1
ATOM 681 O O . GLN A 1 86 ? 4.407 8.512 -1.514 1.00 97.88 86 GLN A O 1
ATOM 686 N N . GLU A 1 87 ? 3.365 10.451 -1.876 1.00 96.88 87 GLU A N 1
ATOM 687 C CA . GLU A 1 87 ? 2.007 9.911 -1.705 1.00 96.88 87 GLU A CA 1
ATOM 688 C C . GLU A 1 87 ? 1.707 8.720 -2.614 1.00 96.88 87 GLU A C 1
ATOM 690 O O . GLU A 1 87 ? 1.192 7.702 -2.158 1.00 96.88 87 GLU A O 1
ATOM 695 N N . CYS A 1 88 ? 2.049 8.829 -3.900 1.00 97.81 88 CYS A N 1
ATOM 696 C CA . CYS A 1 8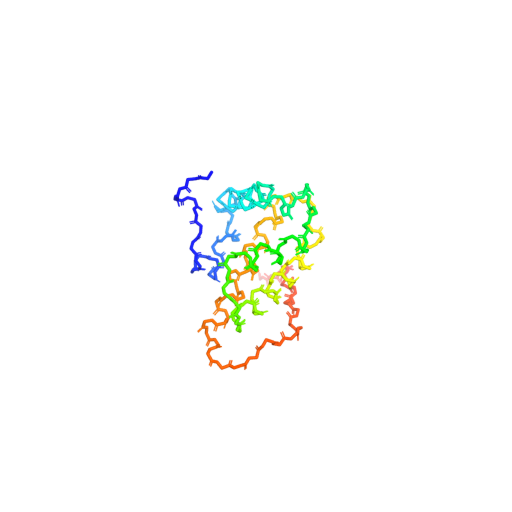8 ? 1.810 7.751 -4.851 1.00 97.81 88 CYS A CA 1
ATOM 697 C C . CYS A 1 88 ? 2.648 6.513 -4.516 1.00 97.81 88 CYS A C 1
ATOM 699 O O . CYS A 1 88 ? 2.154 5.394 -4.596 1.00 97.81 88 CYS A O 1
ATOM 701 N N . GLU A 1 89 ? 3.899 6.703 -4.102 1.00 98.06 89 GLU A N 1
ATOM 702 C CA . GLU A 1 89 ? 4.770 5.607 -3.680 1.00 98.06 89 GLU A CA 1
ATOM 703 C C . GLU A 1 89 ? 4.239 4.939 -2.407 1.00 98.06 89 GLU A C 1
ATOM 705 O O . GLU A 1 89 ? 4.164 3.714 -2.337 1.00 98.06 89 GLU A O 1
ATOM 710 N N . LYS A 1 90 ? 3.767 5.733 -1.436 1.00 98.06 90 LYS A N 1
ATOM 711 C CA . LYS A 1 90 ? 3.128 5.233 -0.216 1.00 98.06 90 LYS A CA 1
ATOM 712 C C . LYS A 1 90 ? 1.880 4.423 -0.548 1.00 98.06 90 LYS A C 1
ATOM 714 O O . LYS A 1 90 ? 1.740 3.302 -0.069 1.00 98.06 90 LYS A O 1
ATOM 719 N N . GLY A 1 91 ? 1.008 4.959 -1.403 1.00 97.62 91 GLY A N 1
ATOM 720 C CA . GLY A 1 91 ? -0.189 4.268 -1.876 1.00 97.62 91 GLY A CA 1
ATOM 721 C C . GLY A 1 91 ? 0.136 2.941 -2.562 1.00 97.62 91 GLY A C 1
ATOM 722 O O . GLY A 1 91 ? -0.530 1.939 -2.309 1.00 97.62 91 GLY A O 1
ATOM 723 N N . TRP A 1 92 ? 1.194 2.899 -3.377 1.00 98.12 92 TRP A N 1
ATOM 724 C CA . TRP A 1 92 ? 1.626 1.659 -4.020 1.00 98.12 92 TRP A CA 1
ATOM 725 C C . TRP A 1 92 ? 2.206 0.651 -3.021 1.00 98.12 92 TRP A C 1
ATOM 727 O O . TRP A 1 92 ? 1.835 -0.521 -3.050 1.00 98.12 92 TRP A O 1
ATOM 737 N N . SER A 1 93 ? 3.059 1.104 -2.100 1.00 97.94 93 SER A N 1
ATOM 738 C CA . SER A 1 93 ? 3.656 0.263 -1.056 1.00 97.94 93 SER A CA 1
ATOM 739 C C . SER A 1 93 ? 2.596 -0.391 -0.164 1.00 97.94 93 SER A C 1
ATOM 741 O O . SER A 1 93 ? 2.669 -1.593 0.104 1.00 97.94 93 SER A O 1
ATOM 743 N N . LEU A 1 94 ? 1.554 0.361 0.218 1.00 97.50 94 LEU A N 1
ATOM 744 C CA . LEU A 1 94 ? 0.388 -0.187 0.917 1.00 97.50 94 LEU A CA 1
ATOM 745 C C . LEU A 1 94 ? -0.286 -1.289 0.097 1.00 97.50 94 LEU A C 1
ATOM 747 O O . LEU A 1 94 ? -0.521 -2.374 0.622 1.00 97.50 94 LEU A O 1
ATOM 751 N N . ASN A 1 95 ? -0.566 -1.030 -1.183 1.00 97.12 95 ASN A N 1
ATOM 752 C CA . ASN A 1 95 ? -1.254 -1.980 -2.054 1.00 97.12 95 ASN A CA 1
ATOM 753 C C . ASN A 1 95 ? -0.475 -3.294 -2.207 1.00 97.12 95 ASN A C 1
ATOM 755 O O . ASN A 1 95 ? -1.042 -4.369 -2.036 1.00 97.12 95 ASN A O 1
ATOM 759 N N . VAL A 1 96 ? 0.837 -3.216 -2.456 1.00 98.00 96 VAL A N 1
ATOM 760 C CA . VAL A 1 96 ? 1.703 -4.402 -2.553 1.00 98.00 96 VAL A CA 1
ATOM 761 C C . VAL A 1 96 ? 1.747 -5.165 -1.233 1.00 98.00 96 VAL A C 1
ATOM 763 O O . VAL A 1 96 ? 1.669 -6.392 -1.233 1.00 98.00 96 VAL A O 1
ATOM 766 N N . CYS A 1 97 ? 1.865 -4.461 -0.105 1.00 98.19 97 CYS A N 1
ATOM 767 C CA . CYS A 1 97 ? 1.880 -5.097 1.206 1.00 98.19 97 CYS A CA 1
ATOM 768 C C . CYS A 1 97 ? 0.571 -5.847 1.495 1.00 98.19 97 CYS A C 1
ATOM 770 O O . CYS A 1 97 ? 0.617 -7.000 1.920 1.00 98.19 97 CYS A O 1
ATOM 772 N N . ILE A 1 98 ? -0.575 -5.219 1.219 1.00 96.00 98 ILE A N 1
ATOM 773 C CA . ILE A 1 98 ? -1.899 -5.814 1.427 1.00 96.00 98 ILE A CA 1
ATOM 774 C C . ILE A 1 98 ? -2.086 -7.027 0.514 1.00 96.00 98 ILE A C 1
ATOM 776 O O . ILE A 1 98 ? -2.426 -8.096 1.009 1.00 96.00 98 ILE A O 1
ATOM 780 N N . ALA A 1 99 ? -1.796 -6.898 -0.785 1.00 95.69 99 ALA A N 1
ATOM 781 C CA . ALA A 1 99 ? -1.918 -7.999 -1.740 1.00 95.69 99 ALA A CA 1
ATOM 782 C C . ALA A 1 99 ? -1.050 -9.202 -1.339 1.00 95.69 99 ALA A C 1
ATOM 784 O O . ALA A 1 99 ? -1.540 -10.323 -1.289 1.00 95.69 99 ALA A O 1
ATOM 785 N N . LYS A 1 100 ? 0.214 -8.975 -0.951 1.00 95.06 100 LYS A N 1
ATOM 786 C CA . LYS A 1 100 ? 1.097 -10.049 -0.465 1.00 95.06 100 LYS A CA 1
ATOM 787 C C . LYS A 1 100 ? 0.597 -10.681 0.836 1.00 95.06 100 LYS A C 1
ATOM 789 O O . LYS A 1 100 ? 0.793 -11.874 1.037 1.00 95.06 100 LYS A O 1
ATOM 794 N N . ALA A 1 101 ? -0.006 -9.903 1.734 1.00 94.25 101 ALA A N 1
ATOM 795 C CA . ALA A 1 101 ? -0.560 -10.434 2.975 1.00 94.25 101 ALA A CA 1
ATOM 796 C C . ALA A 1 101 ? -1.802 -11.302 2.724 1.00 94.25 101 ALA A C 1
ATOM 798 O O . ALA A 1 101 ? -1.909 -12.370 3.317 1.00 94.25 101 ALA A O 1
ATOM 799 N N . ILE A 1 102 ? -2.693 -10.874 1.824 1.00 91.12 102 ILE A N 1
ATOM 800 C CA . ILE A 1 102 ? -3.871 -11.649 1.408 1.00 91.12 102 ILE A CA 1
ATOM 801 C C . ILE A 1 102 ? -3.435 -12.936 0.707 1.00 91.12 102 ILE A C 1
ATOM 803 O O . ILE A 1 102 ? -3.844 -14.008 1.134 1.00 91.12 102 ILE A O 1
ATOM 807 N N . HIS A 1 103 ? -2.515 -12.850 -0.257 1.00 92.19 103 HIS A N 1
ATOM 808 C CA . HIS A 1 103 ? -1.991 -14.019 -0.963 1.00 92.19 103 HIS A CA 1
ATOM 809 C C . HIS A 1 103 ? -1.432 -15.080 -0.011 1.00 92.19 103 HIS A C 1
ATOM 811 O O . HIS A 1 103 ? -1.707 -16.270 -0.142 1.00 92.19 103 HIS A O 1
ATOM 817 N N . LYS A 1 104 ? -0.662 -14.640 0.995 1.00 90.00 104 LYS A N 1
ATOM 818 C CA . LYS A 1 104 ? -0.149 -15.532 2.037 1.00 90.00 104 LYS A CA 1
ATOM 819 C C . LYS A 1 104 ? -1.288 -16.176 2.824 1.00 90.00 104 LYS A C 1
ATOM 821 O O . LYS A 1 104 ? -1.236 -17.371 3.050 1.00 90.00 104 LYS A O 1
ATOM 826 N N . LEU A 1 105 ? -2.325 -15.436 3.210 1.00 86.81 105 LEU A N 1
ATOM 827 C CA . LEU A 1 105 ? -3.469 -16.012 3.929 1.00 86.81 105 LEU A CA 1
ATOM 828 C C . LEU A 1 105 ? -4.238 -17.040 3.096 1.00 86.81 105 LEU A C 1
ATOM 830 O O . LEU A 1 105 ? -4.654 -18.058 3.634 1.00 86.81 105 LEU A O 1
ATOM 834 N N . GLU A 1 106 ? -4.402 -16.804 1.796 1.00 81.44 106 GLU A N 1
ATOM 835 C CA . GLU A 1 106 ? -5.081 -17.748 0.902 1.00 81.44 106 GLU A CA 1
ATOM 836 C C . GLU A 1 106 ? -4.272 -19.034 0.691 1.00 81.44 106 GLU A C 1
ATOM 838 O O . GLU A 1 106 ? -4.841 -20.124 0.619 1.00 81.44 106 GLU A O 1
ATOM 843 N N . GLN A 1 107 ? -2.940 -18.927 0.651 1.00 74.94 107 GLN A N 1
ATOM 844 C CA . GLN A 1 107 ? -2.050 -20.090 0.654 1.00 74.94 107 GLN A CA 1
ATOM 845 C C . GLN A 1 107 ? -2.017 -20.801 2.016 1.00 74.94 107 GLN A C 1
ATOM 847 O O . GLN A 1 107 ? -1.859 -22.019 2.072 1.00 74.94 107 GLN A O 1
ATOM 852 N N . HIS A 1 108 ? -2.205 -20.054 3.105 1.00 58.00 108 HIS A N 1
ATOM 853 C CA . HIS A 1 108 ? -2.189 -20.528 4.486 1.00 58.00 108 HIS A CA 1
ATOM 854 C C . HIS A 1 108 ? -3.606 -20.674 5.067 1.00 58.00 108 HIS A C 1
ATOM 856 O O . HIS A 1 108 ? -3.953 -20.060 6.076 1.00 58.00 108 HIS A O 1
ATOM 862 N N . ASN A 1 109 ? -4.388 -21.621 4.535 1.00 50.88 109 ASN A N 1
ATOM 863 C CA . ASN A 1 109 ? -5.493 -22.239 5.294 1.00 50.88 109 ASN A CA 1
ATOM 864 C C . ASN A 1 109 ? -5.012 -23.003 6.558 1.00 50.88 109 ASN A C 1
ATOM 866 O O . ASN A 1 109 ? -5.800 -23.685 7.210 1.00 50.88 109 ASN A O 1
ATOM 870 N N . GLU A 1 110 ? -3.740 -22.875 6.944 1.00 42.91 110 GLU A N 1
ATOM 871 C CA . GLU A 1 110 ? -3.156 -23.393 8.175 1.00 42.91 110 GLU A CA 1
ATOM 872 C C . GLU A 1 110 ? -2.328 -22.274 8.821 1.00 42.91 110 GLU A C 1
ATOM 874 O O . GLU A 1 110 ? -1.559 -21.587 8.151 1.00 42.91 110 GLU A O 1
ATOM 879 N N . HIS A 1 111 ? -2.583 -22.051 10.111 1.00 48.97 111 HIS A N 1
ATOM 880 C CA . HIS A 1 111 ? -2.105 -20.939 10.929 1.00 48.97 111 HIS A CA 1
ATOM 881 C C . HIS A 1 111 ? -0.611 -20.644 10.731 1.00 48.97 111 HIS A C 1
ATOM 883 O O . HIS A 1 111 ? 0.181 -21.572 10.767 1.00 48.97 111 HIS A O 1
ATOM 889 N N . ASP A 1 112 ? -0.257 -19.366 10.546 1.00 43.25 112 ASP A N 1
ATOM 890 C CA . ASP A 1 112 ? 0.790 -18.648 11.299 1.00 43.25 112 ASP A CA 1
ATOM 891 C C . ASP A 1 112 ? 1.136 -17.319 10.599 1.00 43.25 112 ASP A C 1
ATOM 893 O O . ASP A 1 112 ? 1.751 -17.255 9.536 1.00 43.25 112 ASP A O 1
ATOM 897 N N . LEU A 1 113 ? 0.712 -16.205 11.204 1.00 48.47 113 LEU A N 1
ATOM 898 C CA . LEU A 1 113 ? 1.268 -14.888 10.895 1.00 48.47 113 LEU A CA 1
ATOM 899 C C . LEU A 1 113 ? 2.513 -14.724 11.761 1.00 48.47 113 LEU A C 1
ATOM 901 O O . LEU A 1 113 ? 2.429 -14.141 12.842 1.00 48.47 113 LEU A O 1
ATOM 905 N N . ASP A 1 114 ? 3.646 -15.234 11.285 1.00 45.12 114 ASP A N 1
ATOM 906 C CA . ASP A 1 114 ? 4.925 -14.948 11.925 1.00 45.12 114 ASP A CA 1
ATOM 907 C C . ASP A 1 114 ? 5.187 -13.427 11.917 1.00 45.12 114 ASP A C 1
ATOM 909 O O . ASP A 1 114 ? 5.082 -12.762 10.865 1.00 45.12 114 ASP A O 1
ATOM 913 N N . PRO A 1 115 ? 5.495 -12.832 13.082 1.00 45.31 115 PRO A N 1
ATOM 914 C CA . PRO A 1 115 ? 6.147 -11.542 13.130 1.00 45.31 115 PRO A CA 1
ATOM 915 C C . PRO A 1 115 ? 7.598 -11.755 12.678 1.00 45.31 115 PRO A C 1
ATOM 917 O O . PRO A 1 115 ? 8.242 -12.719 13.064 1.00 45.31 115 PRO A O 1
ATOM 920 N N . ASP A 1 116 ? 8.112 -10.837 11.868 1.00 51.12 116 ASP A N 1
ATOM 921 C CA . ASP A 1 116 ? 9.549 -10.718 11.601 1.00 51.12 116 ASP A CA 1
ATOM 922 C C . ASP A 1 116 ? 10.156 -11.765 10.645 1.00 51.12 116 ASP A C 1
ATOM 924 O O . ASP A 1 116 ? 10.919 -12.652 11.006 1.00 51.12 116 ASP A O 1
ATOM 928 N N . THR A 1 117 ? 9.910 -11.566 9.350 1.00 39.44 117 THR A N 1
ATOM 929 C CA . THR A 1 117 ? 10.949 -11.813 8.339 1.00 39.44 117 THR A CA 1
ATOM 930 C C . THR A 1 117 ? 11.191 -10.512 7.589 1.00 39.44 117 THR A C 1
ATOM 932 O O . THR A 1 117 ? 10.364 -10.034 6.807 1.00 39.44 117 THR A O 1
ATOM 935 N N . GLU A 1 118 ? 12.303 -9.883 7.950 1.00 47.94 118 GLU A N 1
ATOM 936 C CA . GLU A 1 118 ? 12.951 -8.815 7.208 1.00 47.94 118 GLU A CA 1
ATOM 937 C C . GLU A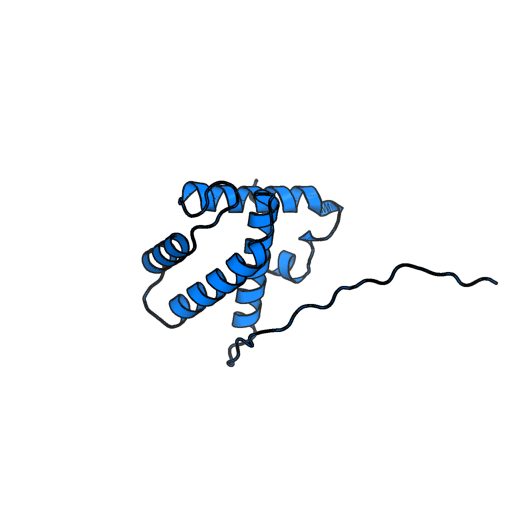 1 118 ? 13.478 -9.443 5.908 1.00 47.94 118 GLU A C 1
ATOM 939 O O . GLU A 1 118 ? 14.271 -10.379 5.952 1.00 47.94 118 GLU A O 1
ATOM 944 N N . ASP A 1 119 ? 12.981 -9.001 4.749 1.00 38.69 119 ASP A N 1
ATOM 945 C CA . ASP A 1 119 ? 13.568 -9.405 3.469 1.00 38.69 119 ASP A CA 1
ATOM 946 C C . ASP A 1 119 ? 14.888 -8.645 3.299 1.00 38.69 119 ASP A C 1
ATOM 948 O O . ASP A 1 119 ? 14.910 -7.431 3.072 1.00 38.69 119 ASP A O 1
ATOM 952 N N . GLU A 1 120 ? 15.960 -9.415 3.453 1.00 39.59 120 GLU A N 1
ATOM 953 C CA . GLU A 1 120 ? 17.350 -9.125 3.131 1.00 39.59 120 GLU A CA 1
ATOM 954 C C . GLU A 1 120 ? 17.509 -8.415 1.778 1.00 39.59 120 GLU A C 1
ATOM 956 O O . GLU A 1 120 ? 16.873 -8.730 0.767 1.00 39.59 120 GLU A O 1
ATOM 961 N N . ALA A 1 121 ? 18.404 -7.432 1.779 1.00 38.25 121 ALA A N 1
ATOM 962 C CA . ALA A 1 121 ? 18.783 -6.647 0.624 1.00 38.25 121 ALA A CA 1
ATOM 963 C C . ALA A 1 121 ? 19.509 -7.516 -0.416 1.00 38.25 121 ALA A C 1
ATOM 965 O O . ALA A 1 121 ? 20.550 -8.101 -0.134 1.00 38.25 121 ALA A O 1
ATOM 966 N N . VAL A 1 122 ? 19.028 -7.521 -1.662 1.00 36.16 122 VAL A N 1
ATOM 967 C CA . VAL A 1 122 ? 19.853 -7.948 -2.799 1.00 36.16 122 VAL A CA 1
ATOM 968 C C . VAL A 1 122 ? 20.754 -6.776 -3.180 1.00 36.16 122 VAL A C 1
ATOM 970 O O . VAL A 1 122 ? 20.376 -5.900 -3.957 1.00 36.16 122 VAL A O 1
ATOM 973 N N . THR A 1 123 ? 21.957 -6.756 -2.614 1.00 37.75 123 THR A N 1
ATOM 974 C CA . THR A 1 123 ? 23.103 -6.066 -3.204 1.00 37.75 123 THR A CA 1
ATOM 975 C C . THR A 1 123 ? 24.076 -7.111 -3.707 1.00 37.75 123 THR A C 1
ATOM 977 O O . THR A 1 123 ? 24.687 -7.793 -2.897 1.00 37.75 123 THR A O 1
ATOM 980 N N . GLU A 1 124 ? 24.280 -7.179 -5.017 1.00 36.16 124 GLU A N 1
ATOM 981 C CA . GLU A 1 124 ? 25.599 -7.497 -5.559 1.00 36.16 124 GLU A CA 1
ATOM 982 C C . GLU A 1 124 ? 25.731 -6.890 -6.958 1.00 36.16 124 GLU A C 1
ATOM 984 O O . GLU A 1 124 ? 25.038 -7.255 -7.908 1.00 36.16 124 GLU A O 1
ATOM 989 N N . ALA A 1 125 ? 26.608 -5.891 -7.045 1.00 36.94 125 ALA A N 1
ATOM 990 C CA . ALA A 1 125 ? 27.117 -5.323 -8.277 1.00 36.94 125 ALA A CA 1
ATOM 991 C C . ALA A 1 125 ? 28.543 -5.858 -8.502 1.00 36.94 125 ALA A C 1
ATOM 993 O O . ALA A 1 125 ? 29.411 -5.643 -7.667 1.00 36.94 125 ALA A O 1
ATOM 994 N N . VAL A 1 126 ? 28.720 -6.541 -9.638 1.00 39.56 126 VAL A N 1
ATOM 995 C CA . VAL A 1 126 ? 29.856 -6.547 -10.589 1.00 39.56 126 VAL A CA 1
ATOM 996 C C . VAL A 1 126 ? 31.303 -6.521 -10.057 1.00 39.56 126 VAL A C 1
ATOM 998 O O . VAL A 1 126 ? 31.752 -5.486 -9.582 1.00 39.56 126 VAL A O 1
ATOM 1001 N N . THR A 1 127 ? 32.079 -7.564 -10.396 1.00 35.91 127 THR A N 1
ATOM 1002 C CA . THR A 1 127 ? 33.466 -7.502 -10.940 1.00 35.91 127 THR A CA 1
ATOM 1003 C C . THR A 1 127 ? 33.774 -8.813 -11.695 1.00 35.91 127 THR A C 1
ATOM 1005 O O . THR A 1 127 ? 33.508 -9.903 -11.204 1.00 35.91 127 THR A O 1
ATOM 1008 N N . GLU A 1 128 ? 34.005 -8.748 -13.010 1.00 35.09 128 GLU A N 1
ATOM 1009 C CA . GLU A 1 128 ? 35.326 -8.790 -13.674 1.00 35.09 128 GLU A CA 1
ATOM 1010 C C . GLU A 1 128 ? 35.952 -10.201 -13.724 1.00 35.09 128 GLU A C 1
ATOM 1012 O O . GLU A 1 128 ? 36.482 -10.701 -12.738 1.00 35.09 128 GLU A O 1
ATOM 1017 N N . GLN A 1 129 ? 35.921 -10.834 -14.904 1.00 38.97 129 GLN A N 1
ATOM 1018 C CA . GLN A 1 129 ? 36.870 -11.889 -15.273 1.00 38.97 129 GLN A CA 1
ATOM 1019 C C . GLN A 1 129 ? 37.537 -11.500 -16.590 1.00 38.97 129 GLN A C 1
ATOM 1021 O O . GLN A 1 129 ? 36.875 -11.298 -17.608 1.00 38.97 129 GLN A O 1
ATOM 1026 N N . ALA A 1 130 ? 38.853 -11.347 -16.497 1.00 38.09 130 ALA A N 1
ATOM 1027 C CA . ALA A 1 130 ? 39.786 -11.251 -17.598 1.00 38.09 130 ALA A CA 1
ATOM 1028 C C . ALA A 1 130 ? 40.069 -12.651 -18.162 1.00 38.09 130 ALA A C 1
ATOM 1030 O O . ALA A 1 130 ? 40.315 -13.574 -17.388 1.00 38.09 130 ALA A O 1
ATOM 1031 N N . GLU A 1 131 ? 40.112 -12.756 -19.487 1.00 42.94 131 GLU A N 1
ATOM 1032 C CA . GLU A 1 131 ? 40.981 -13.673 -20.236 1.00 42.94 131 GLU A CA 1
ATOM 1033 C C . GLU A 1 131 ? 41.588 -12.909 -21.417 1.00 42.94 131 GLU A C 1
ATOM 1035 O O . GLU A 1 131 ? 40.849 -12.120 -22.056 1.00 42.94 131 GLU A O 1
#

Foldseek 3Di:
DDPVLDDDLVCLVVVVCVDPVNVVSLLVQLVVLLVVCVVQVQDDQQDGNLVSVLVVLPVVDDDDPVSVLSNVLSVVQCVVLVPPNHRSVSSSSSVSSSSVSVVVVVVPPDDDPDPDDDPDDPDDDDDDDDD

Organism: NCBI:txid300111

Sequence (131 aa):
MTRDDAYNEEDIINNLHVKPENAERTRKNGCWIACIFKKLNLMEGTNINEAQVYAKLNEKMNDGPELAIAHKIAHKCIKKANSITQECEKGWSLNVCIAKAIHKLEQHNEHDLDPDTEDEAVTEAVTEQAE

Mean predicted aligned error: 9.04 Å

pLDDT: mean 85.74, std 20.99, range [35.09, 98.25]

Secondary structure (DSSP, 8-state):
--GGG---HHHHHTTGGGSGGGHHHHHHHHHHHHHHHHHTTSEETTEE-HHHHHHHHHHHS-SSHHHHHHHHHHHHHHHHTTT--SHHHHHHHHHHHHHHHHHHHHH-SS----S----------------

Radius of gyration: 17.1 Å; Cα contacts (8 Å, |Δi|>4): 112; chains: 1; bounding box: 60×38×34 Å

=== Feature glossary ===
Feature key, reading from the visual/contextual features back to the raw sequence:

Rendered structure images. Six rendered views show the 3D structure from the faces of a cube — i.e. along ±x, ±y, ±z. Rendering representation is drawn randomly per protein from cartoon (secondary-structure ribbons), sticks (backbone bonds), or molecular surface; coloring is either N→C rainbow (blue at the N-terminus through red at the C-terminus) or one color per chain.

Contact-map, Ramachandran, and PAE plots. The contact map is a binary N×N matrix image: pixel (i, j) is dark where Cα_i and Cα_j are within 8 Å and |i−j|>4. Because the |i−j|>4 filter removes local helical contacts, off-diagonal stripes parallel to the main diagonal indicate parallel β-sheets; stripes perpendicular to it indicate antiparallel β-sheets. The Ramachandran plot scatters every residue's (φ, ψ) pair against the sterically allowed regions. The PAE heatmap renders the predicted-aligned-error matrix.

InterPro / GO / CATH / organism. Database cross-references. InterPro integrates a dozen domain/family signature databases into unified entries with residue-range hits. GO terms attach function/process/location labels with evidence codes. CATH codes position the fold in a four-level structural taxonomy. Organism is the NCBI-taxonomy species name.

Nearest PDB structures. The Foldseek neighbor list gives the closest experimentally determined structures in the PDB, ranked by structural alignment. TM-score near 1 means near-identical fold; near 0.3 means only rough topology match. This is how one finds what a novel AlphaFold prediction most resembles in the solved-structure universe.

Predicted aligned error. PAE(i, j) answers: if I align the predicted and true structures on residue i, how far off (in Å) do I expect residue j to be? A block-diagonal PAE matrix with low values on the blocks and high values off-diagonal is the signature of a multi-domain protein with confidently predicted domains but uncertain inter-domain orientation.

Solvent-accessible surface area. Accessible surface area quantifies burial. A residue with SASA near zero is packed into the hydrophobic core; one with SASA >100 Å² sits on the surface. Computed here via the Shrake–Rupley numerical algorithm with a 1.4 Å probe.

B-factor. B-factor (Debye–Waller factor) reflects atomic displacement in the crystal lattice. It is an experimental observable (units Å²), not a prediction; low values mean the atom is pinned down, high values mean it moves or is heterogeneous across the crystal.

pLDDT. For AlphaFold models, the B-factor field carries pLDDT — the model's own estimate of local accuracy on a 0–100 scale. Regions with pLDDT<50 should be treated as essentially unmodeled; they often correspond to intrinsically disordered segments.

Backbone torsions (φ/ψ). φ (phi) and ψ (psi) are the two rotatable backbone dihedrals per residue: φ is the C(i-1)–N–Cα–C torsion, ψ is the N–Cα–C–N(i+1) torsion, both in degrees on (−180°, 180°]. α-helical residues cluster near (−60°, −45°); β-strand residues near (−120°, +130°). A Ramachandran plot is simply a scatter of (φ, ψ) for every residue.

Radius of gyration, Cα contacts, bounding box. Radius of gyration (Rg) is the root-mean-square distance of Cα atoms from their centroid — a single number for overall size and compactness. A globular domain of N residues has Rg ≈ 2.2·N^0.38 Å; an extended or disordered chain has a much larger Rg. The Cα contact count is the number of residue pairs whose Cα atoms are within 8 Å and are more than four positions apart in sequence — a standard proxy for tertiary packing density. The bounding box is the smallest axis-aligned box enclosing all Cα atoms.

Secondary structure (3-state, P-SEA). Three-state secondary structure (P-SEA) collapses the eight DSSP classes into helix (a), strand (b), and coil (c). P-SEA assigns these from Cα geometry alone — distances and angles — without requiring backbone oxygens, so it works on any Cα trace.

Secondary structure (8-state, DSSP). DSSP 8-state secondary structure assigns each residue one of H (α-helix), G (3₁₀-helix), I (π-helix), E (extended β-strand), B (isolated β-bridge), T (hydrogen-bonded turn), S (bend), or '-' (coil). The assignment is computed from backbone hydrogen-bond geometry via the Kabsch–Sander algorithm.

Foldseek 3Di. A 3Di character summarizes, for each residue, the relative orientation of the Cα frame of its nearest spatial neighbor. Because it encodes fold topology rather than chemistry, 3Di alignments detect remote structural similarity that sequence alignment misses.

mmCIF coordinates. The mmCIF block holds the 3D Cartesian coordinates of each backbone atom (N, Cα, C, O) in ångströms. mmCIF is the PDB's canonical archive format — a tagged-loop text representation of the atomic model.

Sequence. Sequence gives the chain of amino acids in standard one-letter code (A=alanine, C=cysteine, …, Y=tyrosine), read N→C. It is the only feature that is directly encoded by the gene; all structural features are derived from the folded form of this sequence.